Protein AF-A0A4R2R6Z9-F1 (afdb_monomer_lite)

Radius of gyration: 15.13 Å; chains: 1; bounding box: 33×29×40 Å

pLDDT: mean 78.27, std 12.16, range [39.97, 90.5]

Structure (mmCIF, N/CA/C/O backbone):
data_AF-A0A4R2R6Z9-F1
#
_entry.id   AF-A0A4R2R6Z9-F1
#
loop_
_atom_site.group_PDB
_atom_site.id
_atom_site.type_symbol
_atom_site.label_atom_id
_atom_site.label_alt_id
_atom_site.label_comp_id
_atom_site.label_asym_id
_atom_site.label_entity_id
_atom_site.label_seq_id
_atom_site.pdbx_PDB_ins_code
_atom_site.Cartn_x
_atom_site.Cartn_y
_atom_site.Cartn_z
_atom_site.occupancy
_atom_site.B_iso_or_equiv
_atom_site.auth_seq_id
_atom_site.auth_comp_id
_atom_site.auth_asym_id
_atom_site.auth_atom_id
_atom_site.pdbx_PDB_model_num
ATOM 1 N N . MET A 1 1 ? 12.357 -16.575 19.631 1.00 39.97 1 MET A N 1
ATOM 2 C CA . MET A 1 1 ? 11.802 -16.328 18.284 1.00 39.97 1 MET A CA 1
ATOM 3 C C . MET A 1 1 ? 10.630 -15.378 18.437 1.00 39.97 1 MET A C 1
ATOM 5 O O . MET A 1 1 ? 9.559 -15.770 18.884 1.00 39.97 1 MET A O 1
ATOM 9 N N . ASP A 1 2 ? 10.909 -14.103 18.217 1.00 42.38 2 ASP A N 1
ATOM 10 C CA . ASP A 1 2 ? 10.066 -12.952 18.514 1.00 42.38 2 ASP A CA 1
ATOM 11 C C . ASP A 1 2 ? 8.696 -13.023 17.828 1.00 42.38 2 ASP A C 1
ATOM 13 O O . ASP A 1 2 ? 8.600 -13.121 16.606 1.00 42.38 2 ASP A O 1
ATOM 17 N N . LYS A 1 3 ? 7.619 -12.909 18.617 1.00 46.66 3 LYS A N 1
ATOM 18 C CA . LYS A 1 3 ? 6.215 -12.792 18.166 1.00 46.66 3 LYS A CA 1
ATOM 19 C C . LYS A 1 3 ? 5.925 -11.422 17.522 1.00 46.66 3 LYS A C 1
ATOM 21 O O . LYS A 1 3 ? 4.894 -10.800 17.776 1.00 46.66 3 LYS A O 1
ATOM 26 N N . SER A 1 4 ? 6.854 -10.903 16.730 1.00 47.53 4 SER A N 1
ATOM 27 C CA . SER A 1 4 ? 6.828 -9.525 16.255 1.00 47.53 4 SER A CA 1
ATOM 28 C C . SER A 1 4 ? 6.172 -9.421 14.879 1.00 47.53 4 SER A C 1
ATOM 30 O O . SER A 1 4 ? 6.761 -9.784 13.868 1.00 47.53 4 SER A O 1
ATOM 32 N N . LYS A 1 5 ? 4.972 -8.823 14.862 1.00 59.69 5 LYS A N 1
ATOM 33 C CA . LYS A 1 5 ? 4.364 -8.134 13.704 1.00 59.69 5 LYS A CA 1
ATOM 34 C C . LYS A 1 5 ? 4.133 -8.994 12.451 1.00 59.69 5 LYS A C 1
ATOM 36 O O . LYS A 1 5 ? 4.618 -8.666 11.373 1.00 59.69 5 LYS A O 1
ATOM 41 N N . ASN A 1 6 ? 3.291 -10.020 12.555 1.00 60.00 6 ASN A N 1
ATOM 42 C CA . ASN A 1 6 ? 2.585 -10.512 11.370 1.00 60.00 6 ASN A CA 1
ATOM 43 C C . ASN A 1 6 ? 1.336 -9.632 11.167 1.00 60.00 6 ASN A C 1
ATOM 45 O O . ASN A 1 6 ? 0.365 -9.767 11.908 1.00 60.00 6 ASN A O 1
ATOM 49 N N . TRP A 1 7 ? 1.389 -8.652 10.259 1.00 70.75 7 TRP A N 1
ATOM 50 C CA . TRP A 1 7 ? 0.183 -7.947 9.806 1.00 70.75 7 TRP A CA 1
ATOM 51 C C . TRP A 1 7 ? -0.641 -8.916 8.962 1.00 70.75 7 TRP A C 1
ATOM 53 O O . TRP A 1 7 ? -0.110 -9.588 8.079 1.00 70.75 7 TRP A O 1
ATOM 63 N N . ASP A 1 8 ? -1.931 -9.014 9.249 1.00 77.62 8 ASP A N 1
ATOM 64 C CA . ASP A 1 8 ? -2.791 -9.915 8.502 1.00 77.62 8 ASP A CA 1
ATOM 65 C C . ASP A 1 8 ? -3.172 -9.267 7.167 1.00 77.62 8 ASP A C 1
ATOM 67 O O . ASP A 1 8 ? -3.808 -8.217 7.130 1.00 77.62 8 ASP A O 1
ATOM 71 N N . VAL A 1 9 ? -2.734 -9.863 6.059 1.00 74.38 9 VAL A N 1
ATOM 72 C CA . VAL A 1 9 ? -3.047 -9.377 4.706 1.00 74.38 9 VAL A CA 1
ATOM 73 C C . VAL A 1 9 ? -4.484 -9.706 4.288 1.00 74.38 9 VAL A C 1
ATOM 75 O O . VAL A 1 9 ? -4.911 -9.273 3.224 1.00 74.38 9 VAL A O 1
ATOM 78 N N . ASN A 1 10 ? -5.247 -10.461 5.081 1.00 78.94 10 ASN A N 1
ATOM 79 C CA . ASN A 1 10 ? -6.676 -10.653 4.838 1.00 78.94 10 ASN A CA 1
ATOM 80 C C . ASN A 1 10 ? -7.501 -9.500 5.420 1.00 78.94 10 ASN A C 1
ATOM 82 O O . ASN A 1 10 ? -8.650 -9.320 5.019 1.00 78.94 10 ASN A O 1
ATOM 86 N N . ASP A 1 11 ? -6.921 -8.686 6.308 1.00 86.75 11 ASP A N 1
ATOM 87 C CA . ASP A 1 11 ? -7.570 -7.483 6.810 1.00 86.75 11 ASP A CA 1
ATOM 88 C C . ASP A 1 11 ? -7.762 -6.463 5.667 1.00 86.75 11 ASP A C 1
ATOM 90 O O . ASP A 1 11 ? -6.798 -6.093 4.981 1.00 86.75 11 ASP A O 1
ATOM 94 N N . PRO A 1 12 ? -8.998 -5.994 5.422 1.00 85.94 12 PRO A N 1
ATOM 95 C CA . PRO A 1 12 ? -9.292 -5.120 4.293 1.00 85.94 12 PRO A CA 1
ATOM 96 C C . PRO A 1 12 ? -8.628 -3.742 4.414 1.00 85.94 12 PRO A C 1
ATOM 98 O O . PRO A 1 12 ? -8.366 -3.112 3.389 1.00 85.94 12 PRO A O 1
ATOM 101 N N . GLU A 1 13 ? -8.326 -3.255 5.623 1.00 84.75 13 GLU A N 1
ATOM 102 C CA . GLU A 1 13 ? -7.579 -2.004 5.800 1.00 84.75 13 GLU A CA 1
ATOM 103 C C . GLU A 1 13 ? -6.113 -2.201 5.416 1.00 84.75 13 GLU A C 1
ATOM 105 O O . GLU A 1 13 ? -5.535 -1.370 4.712 1.00 84.75 13 GLU A O 1
ATOM 110 N N . VAL A 1 14 ? -5.521 -3.329 5.823 1.00 87.31 14 VAL A N 1
ATOM 111 C CA . VAL A 1 14 ? -4.145 -3.689 5.459 1.00 87.31 14 VAL A CA 1
ATOM 112 C C . VAL A 1 14 ? -4.014 -3.853 3.945 1.00 87.31 14 VAL A C 1
ATOM 114 O O . VAL A 1 14 ? -3.071 -3.311 3.369 1.00 87.31 14 VAL A O 1
ATOM 117 N N . ARG A 1 15 ? -4.958 -4.533 3.278 1.00 87.81 15 ARG A N 1
ATOM 118 C CA . ARG A 1 15 ? -4.938 -4.706 1.811 1.00 87.81 15 ARG A CA 1
ATOM 119 C C . ARG A 1 15 ? -4.946 -3.371 1.076 1.00 87.81 15 ARG A C 1
ATOM 121 O O . ARG A 1 15 ? -4.094 -3.161 0.218 1.00 87.81 15 ARG A O 1
ATOM 128 N N . GLN A 1 16 ? -5.846 -2.464 1.450 1.00 88.44 16 GLN A N 1
ATOM 129 C CA . GLN A 1 16 ? -5.950 -1.140 0.825 1.00 88.44 16 GLN A CA 1
ATOM 130 C C . GLN A 1 16 ? -4.675 -0.312 1.014 1.00 88.44 16 GLN A C 1
ATOM 132 O O . GLN A 1 16 ? -4.165 0.279 0.063 1.00 88.44 16 GLN A O 1
ATOM 137 N N . LEU A 1 17 ? -4.121 -0.312 2.230 1.00 89.25 17 LEU A N 1
ATOM 138 C CA . LEU A 1 17 ? -2.855 0.357 2.527 1.00 89.25 17 LEU A CA 1
ATOM 139 C C . LEU A 1 17 ? -1.707 -0.206 1.689 1.00 89.25 17 LEU A C 1
ATOM 141 O O . LEU A 1 17 ? -0.948 0.551 1.088 1.00 89.25 17 LEU A O 1
ATOM 145 N N . VAL A 1 18 ? -1.583 -1.532 1.635 1.00 88.56 18 VAL A N 1
ATOM 146 C CA . VAL A 1 18 ? -0.541 -2.219 0.864 1.00 88.56 18 VAL A CA 1
ATOM 147 C C . VAL A 1 18 ? -0.651 -1.906 -0.622 1.00 88.56 18 VAL A C 1
ATOM 149 O O . VAL A 1 18 ? 0.363 -1.662 -1.273 1.00 88.56 18 VAL A O 1
ATOM 152 N N . GLU A 1 19 ? -1.862 -1.909 -1.164 1.00 87.88 19 GLU A N 1
ATOM 153 C CA . GLU A 1 19 ? -2.107 -1.660 -2.578 1.00 87.88 19 GLU A CA 1
ATOM 154 C C . GLU A 1 19 ? -1.780 -0.214 -2.968 1.00 87.88 19 GLU A C 1
ATOM 156 O O . GLU A 1 19 ? -1.011 0.005 -3.905 1.00 87.88 19 GLU A O 1
ATOM 161 N N . GLY A 1 20 ? -2.238 0.770 -2.188 1.00 88.62 20 GLY A N 1
ATOM 162 C CA . GLY A 1 20 ? -1.871 2.174 -2.397 1.00 88.62 20 GLY A CA 1
ATOM 163 C C . GLY A 1 20 ? -0.360 2.399 -2.293 1.00 88.62 20 GLY A C 1
ATOM 164 O O . GLY A 1 20 ? 0.242 3.051 -3.146 1.00 88.62 20 GLY A O 1
ATOM 165 N N . MET A 1 21 ? 0.285 1.774 -1.305 1.00 89.44 21 MET A N 1
ATOM 166 C CA . MET A 1 21 ? 1.737 1.832 -1.151 1.00 89.44 21 MET A CA 1
ATOM 167 C C . MET A 1 21 ? 2.492 1.216 -2.328 1.00 89.44 21 MET A C 1
ATOM 169 O O . MET A 1 21 ? 3.520 1.749 -2.734 1.00 89.44 21 MET A O 1
ATOM 173 N N . LYS A 1 22 ? 2.019 0.095 -2.880 1.00 85.88 22 LYS A N 1
ATOM 174 C CA . LYS A 1 22 ? 2.626 -0.509 -4.073 1.00 85.88 22 LYS A CA 1
ATOM 175 C C . LYS A 1 22 ? 2.602 0.460 -5.249 1.00 85.88 22 LYS A C 1
ATOM 177 O O . LYS A 1 22 ? 3.623 0.604 -5.913 1.00 85.88 22 LYS A 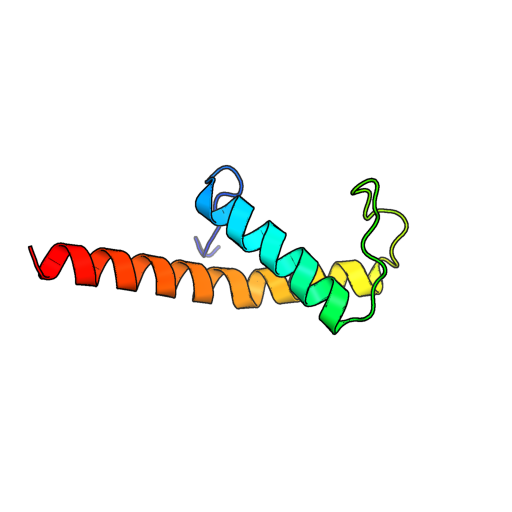O 1
ATOM 182 N N . MET A 1 23 ? 1.470 1.124 -5.483 1.00 88.81 23 MET A N 1
ATOM 183 C CA . MET A 1 23 ? 1.337 2.108 -6.561 1.00 88.81 23 MET A CA 1
ATOM 184 C C . MET A 1 23 ? 2.260 3.312 -6.347 1.00 88.81 23 MET A C 1
ATOM 186 O O . MET A 1 23 ? 2.943 3.734 -7.279 1.00 88.81 23 MET A O 1
ATOM 190 N N . GLU A 1 24 ? 2.315 3.835 -5.119 1.00 89.25 24 GLU A N 1
ATOM 191 C CA . GLU A 1 24 ? 3.191 4.954 -4.758 1.00 89.25 24 GLU A CA 1
ATOM 192 C C . GLU A 1 24 ? 4.665 4.596 -4.961 1.00 89.25 24 GLU A C 1
ATOM 194 O O . GLU A 1 24 ? 5.379 5.306 -5.665 1.00 89.25 24 GLU A O 1
ATOM 199 N N . LEU A 1 25 ? 5.106 3.462 -4.408 1.00 88.69 25 LEU A N 1
ATOM 200 C CA . LEU A 1 25 ? 6.485 2.996 -4.531 1.00 88.69 25 LEU A CA 1
ATOM 201 C C . LEU A 1 25 ? 6.840 2.688 -5.987 1.00 88.69 25 LEU A C 1
ATOM 203 O O . LEU A 1 25 ? 7.936 3.014 -6.423 1.00 88.69 25 LEU A O 1
ATOM 207 N N . ALA A 1 26 ? 5.931 2.097 -6.763 1.00 85.81 26 ALA A N 1
ATOM 208 C CA . ALA A 1 26 ? 6.175 1.854 -8.180 1.00 85.81 26 ALA A CA 1
ATOM 209 C C . ALA A 1 26 ? 6.403 3.159 -8.951 1.00 85.81 26 ALA A C 1
ATOM 211 O O . ALA A 1 26 ? 7.341 3.230 -9.739 1.00 85.81 26 ALA A O 1
ATOM 212 N N . ARG A 1 27 ? 5.631 4.215 -8.664 1.00 86.44 27 ARG A N 1
ATOM 213 C CA . ARG A 1 27 ? 5.895 5.557 -9.209 1.00 86.44 27 ARG A CA 1
ATOM 214 C C . ARG A 1 27 ? 7.210 6.150 -8.702 1.00 86.44 27 ARG A C 1
ATOM 216 O O . ARG A 1 27 ? 7.949 6.697 -9.512 1.00 86.44 27 ARG A O 1
ATOM 223 N N . GLU A 1 28 ? 7.510 6.028 -7.407 1.00 88.12 28 GLU A N 1
ATOM 224 C CA . GLU A 1 28 ? 8.747 6.533 -6.777 1.00 88.12 28 GLU A CA 1
ATOM 225 C C . GLU A 1 28 ? 9.996 5.915 -7.427 1.00 88.12 28 GLU A C 1
ATOM 227 O O . GLU A 1 28 ? 10.957 6.615 -7.733 1.00 88.12 28 GLU A O 1
ATOM 232 N N . TYR A 1 29 ? 9.955 4.609 -7.698 1.00 84.50 29 TYR A N 1
ATOM 233 C CA . TYR A 1 29 ? 11.043 3.869 -8.336 1.00 84.50 29 TYR A CA 1
ATOM 234 C C . TYR A 1 29 ? 11.052 3.970 -9.869 1.00 84.50 29 TYR A C 1
ATOM 236 O O . TYR A 1 29 ? 11.944 3.412 -10.503 1.00 84.50 29 TYR A O 1
ATOM 244 N N . GLY A 1 30 ? 10.085 4.663 -10.480 1.00 81.38 30 GLY A N 1
ATOM 245 C CA . GLY A 1 30 ? 9.964 4.746 -11.938 1.00 81.38 30 GLY A CA 1
ATOM 246 C C . GLY A 1 30 ? 9.627 3.404 -12.599 1.00 81.38 30 GLY A C 1
ATOM 247 O O . GLY A 1 30 ? 9.943 3.190 -13.768 1.00 81.38 30 GLY A O 1
ATOM 248 N N . MET A 1 31 ? 9.006 2.483 -11.860 1.00 79.56 31 MET A N 1
ATOM 249 C CA . MET A 1 31 ? 8.522 1.221 -12.400 1.00 79.56 31 MET A CA 1
ATOM 250 C C . MET A 1 31 ? 7.221 1.408 -13.167 1.00 79.56 31 MET A C 1
ATOM 252 O O . MET A 1 31 ? 6.315 2.138 -12.761 1.00 79.56 31 MET A O 1
ATOM 256 N N . GLN A 1 32 ? 7.113 0.676 -14.270 1.00 76.44 32 GLN A N 1
ATOM 257 C CA . GLN A 1 32 ? 5.887 0.614 -15.041 1.00 76.44 32 GLN A CA 1
ATOM 258 C C . GLN A 1 32 ? 4.864 -0.227 -14.274 1.00 76.44 32 GLN A C 1
ATOM 260 O O . G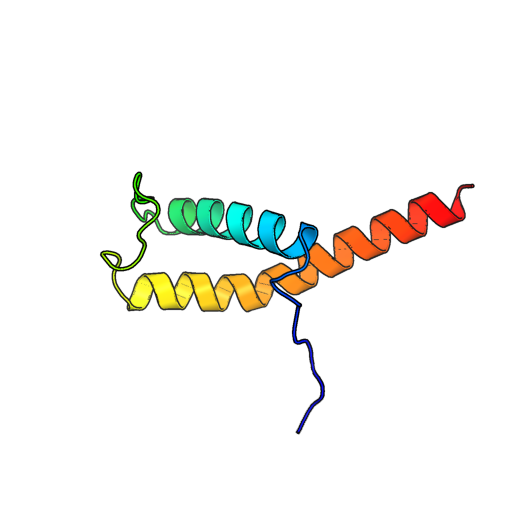LN A 1 32 ? 5.093 -1.408 -14.017 1.00 76.44 32 GLN A O 1
ATOM 265 N N . ILE A 1 33 ? 3.758 0.400 -13.870 1.00 78.88 33 ILE A N 1
ATOM 266 C CA . ILE A 1 33 ? 2.657 -0.297 -13.207 1.00 78.88 33 ILE A CA 1
ATOM 267 C C . ILE A 1 33 ? 1.986 -1.176 -14.269 1.00 78.88 33 ILE A C 1
ATOM 269 O O . ILE A 1 33 ? 1.490 -0.636 -15.261 1.00 78.88 33 ILE A O 1
ATOM 273 N N . PRO A 1 34 ? 1.983 -2.508 -14.105 1.00 74.19 34 PRO A N 1
ATOM 274 C CA . PRO A 1 34 ? 1.366 -3.392 -15.082 1.00 74.19 34 PRO A CA 1
ATOM 275 C C . PRO A 1 34 ? -0.144 -3.132 -15.118 1.00 74.19 34 PRO A C 1
ATOM 277 O O . PRO A 1 34 ? -0.806 -3.226 -14.086 1.00 74.19 34 PRO A O 1
ATOM 280 N N . LEU A 1 35 ? -0.690 -2.832 -16.303 1.00 71.94 35 LEU A N 1
ATOM 281 C CA . LEU A 1 35 ? -2.137 -2.636 -16.497 1.00 71.94 35 LEU A CA 1
ATOM 282 C C . LEU A 1 35 ? -2.935 -3.899 -16.143 1.00 71.94 35 LEU A C 1
ATOM 284 O O . LEU A 1 35 ? -4.035 -3.817 -15.613 1.00 71.94 35 LEU A O 1
ATOM 288 N N . ASP A 1 36 ? -2.336 -5.056 -16.415 1.00 78.88 36 ASP A N 1
ATOM 289 C CA . ASP A 1 36 ? -2.874 -6.383 -16.111 1.00 78.88 36 ASP A CA 1
ATOM 290 C C . ASP A 1 36 ? -2.746 -6.749 -14.616 1.00 78.88 36 ASP A C 1
ATOM 292 O O . ASP A 1 36 ? -3.282 -7.745 -14.145 1.00 78.88 36 ASP A O 1
ATOM 296 N N . GLY A 1 37 ? -2.007 -5.953 -13.834 1.00 72.88 37 GLY A N 1
ATOM 297 C CA . GLY A 1 37 ? -1.742 -6.238 -12.423 1.00 72.88 37 GLY A CA 1
ATOM 298 C C . GLY A 1 37 ? -0.689 -7.328 -12.184 1.00 72.88 37 GLY A C 1
ATOM 299 O O . GLY A 1 37 ? -0.341 -7.591 -11.029 1.00 72.88 37 GLY A O 1
ATOM 300 N N . TYR A 1 38 ? -0.125 -7.929 -13.237 1.00 78.25 38 TYR A N 1
ATOM 301 C CA . TYR A 1 38 ? 0.951 -8.911 -13.121 1.00 78.25 38 TYR A CA 1
ATOM 302 C C . TYR A 1 38 ? 2.329 -8.260 -12.937 1.00 78.25 38 TYR A C 1
ATOM 304 O O . TYR A 1 38 ? 2.951 -7.755 -13.869 1.00 78.25 38 TYR A O 1
ATOM 312 N N . TRP A 1 39 ? 2.852 -8.328 -11.712 1.00 77.50 39 TRP A N 1
ATOM 313 C CA . TRP A 1 39 ? 4.162 -7.774 -11.345 1.00 77.50 39 TRP A CA 1
ATOM 314 C C . TRP A 1 39 ? 5.347 -8.680 -11.709 1.00 77.50 39 TRP A C 1
ATOM 316 O O . TRP A 1 39 ? 6.489 -8.281 -11.512 1.00 77.50 39 TRP A O 1
ATOM 326 N N . GLY A 1 40 ? 5.116 -9.893 -12.223 1.00 74.81 40 GLY A N 1
ATOM 327 C CA . GLY A 1 40 ? 6.188 -10.868 -12.468 1.00 74.81 40 GLY A CA 1
ATOM 328 C C . GLY A 1 40 ? 7.131 -10.511 -13.621 1.00 74.81 40 GLY A C 1
ATOM 329 O O . GLY A 1 40 ? 8.252 -11.005 -13.653 1.00 74.81 40 GLY A O 1
ATOM 330 N N . HIS A 1 41 ? 6.723 -9.617 -14.528 1.00 77.06 41 HIS A N 1
ATOM 331 C CA . HIS A 1 41 ? 7.609 -9.053 -15.555 1.00 77.06 41 HIS A CA 1
ATOM 332 C C . HIS A 1 41 ? 8.574 -7.984 -15.005 1.00 77.06 41 HIS A C 1
ATOM 334 O O . HIS A 1 41 ? 9.534 -7.619 -15.683 1.00 77.06 41 HIS A O 1
ATOM 340 N N . CYS A 1 42 ? 8.352 -7.466 -13.789 1.00 75.94 42 CYS A N 1
ATOM 341 C CA . CYS A 1 42 ? 9.256 -6.492 -13.184 1.00 75.94 42 CYS A CA 1
ATOM 342 C C . CYS A 1 42 ? 10.549 -7.158 -12.695 1.00 75.94 42 CYS A C 1
ATOM 344 O O . CYS A 1 42 ? 10.557 -8.286 -12.203 1.00 75.94 42 CYS A O 1
ATOM 346 N N . ALA A 1 43 ? 11.654 -6.411 -12.752 1.00 82.62 43 ALA A N 1
ATOM 347 C CA . ALA A 1 43 ? 12.940 -6.879 -12.254 1.00 82.62 43 ALA A CA 1
ATOM 348 C C . ALA A 1 43 ? 12.849 -7.275 -10.768 1.00 82.62 43 ALA A C 1
ATOM 350 O O . ALA A 1 43 ? 12.431 -6.477 -9.924 1.00 82.62 43 ALA A O 1
ATOM 351 N N . SER A 1 44 ? 13.317 -8.478 -10.417 1.00 80.44 44 SER A N 1
ATOM 352 C CA . SER A 1 44 ? 13.262 -8.996 -9.038 1.00 80.44 44 SER A CA 1
ATOM 353 C C . SER A 1 44 ? 13.942 -8.076 -8.018 1.00 80.44 44 SER A C 1
ATOM 355 O O . SER A 1 44 ? 13.525 -8.015 -6.863 1.00 80.44 44 SER A O 1
ATOM 357 N N . LYS A 1 45 ? 14.958 -7.311 -8.444 1.00 84.31 45 LYS A N 1
ATOM 358 C CA . LYS A 1 45 ? 15.642 -6.310 -7.612 1.00 84.31 45 LYS A CA 1
ATOM 359 C C . LYS A 1 45 ? 14.711 -5.170 -7.190 1.00 84.31 45 LYS A C 1
ATOM 361 O O . LYS A 1 45 ? 14.734 -4.745 -6.037 1.00 84.31 45 LYS A O 1
ATOM 366 N N . GLU A 1 46 ? 13.878 -4.710 -8.111 1.00 82.62 46 GLU A N 1
ATOM 367 C CA . GLU A 1 46 ? 12.958 -3.599 -7.894 1.00 82.62 46 GLU A CA 1
ATOM 368 C C . GLU A 1 46 ? 11.726 -4.053 -7.093 1.00 82.62 46 GLU A C 1
ATOM 370 O O . GLU A 1 46 ? 11.344 -3.410 -6.113 1.00 82.62 46 GLU A O 1
ATOM 375 N N . LEU A 1 47 ? 11.203 -5.248 -7.386 1.00 83.06 47 LEU A N 1
ATOM 376 C CA . LEU A 1 47 ? 10.178 -5.897 -6.559 1.00 83.06 47 LEU A CA 1
ATOM 377 C C . LEU A 1 47 ? 10.659 -6.134 -5.119 1.00 83.06 47 LEU A C 1
ATOM 379 O O . LEU A 1 47 ? 9.915 -5.911 -4.161 1.00 83.06 47 LEU A O 1
ATOM 383 N N . GLY A 1 48 ? 11.923 -6.534 -4.946 1.00 85.19 48 GLY A N 1
ATOM 384 C CA . GLY A 1 48 ? 12.550 -6.712 -3.636 1.00 85.19 48 GLY A CA 1
ATOM 385 C C . GLY A 1 48 ? 12.654 -5.411 -2.833 1.00 85.19 48 GLY A C 1
ATOM 386 O O . GLY A 1 48 ? 12.416 -5.411 -1.617 1.00 85.19 48 GLY A O 1
ATOM 387 N N . LYS A 1 49 ? 12.947 -4.283 -3.499 1.00 88.19 49 LYS A N 1
ATOM 388 C CA . LYS A 1 49 ? 12.922 -2.949 -2.878 1.00 88.19 49 LYS A CA 1
ATOM 389 C C . LYS A 1 49 ? 11.514 -2.558 -2.440 1.00 88.19 49 LYS A C 1
ATOM 391 O O . LYS A 1 49 ? 11.363 -2.160 -1.284 1.00 88.19 49 LYS A O 1
ATOM 396 N N . ILE A 1 50 ? 10.497 -2.731 -3.297 1.00 86.50 50 ILE A N 1
ATOM 397 C CA . ILE A 1 50 ? 9.092 -2.468 -2.930 1.00 86.50 50 ILE A CA 1
ATOM 398 C C . ILE A 1 50 ? 8.721 -3.287 -1.698 1.00 86.50 50 ILE A C 1
ATOM 400 O O . ILE A 1 50 ? 8.255 -2.724 -0.711 1.00 86.50 50 ILE A O 1
ATOM 404 N N . GLY A 1 51 ? 8.955 -4.603 -1.722 1.00 85.06 51 GLY A N 1
ATOM 405 C CA . GLY A 1 51 ? 8.616 -5.480 -0.603 1.00 85.06 51 GLY A CA 1
ATOM 406 C C . GLY A 1 51 ? 9.295 -5.043 0.696 1.00 85.06 51 GLY A C 1
ATOM 407 O O . GLY A 1 51 ? 8.653 -4.967 1.741 1.00 85.06 51 GLY A O 1
ATOM 408 N N . SER A 1 52 ? 10.575 -4.675 0.632 1.00 87.88 52 SER A N 1
ATOM 409 C CA . SER A 1 52 ? 11.328 -4.195 1.796 1.00 87.88 52 SER A CA 1
ATOM 410 C C . SER A 1 52 ? 10.814 -2.854 2.332 1.00 87.88 52 SER A C 1
ATOM 412 O O . SER A 1 52 ? 10.717 -2.682 3.547 1.00 87.88 52 SER A O 1
ATOM 414 N N . GLN A 1 53 ? 10.464 -1.906 1.457 1.00 90.50 53 GLN A N 1
ATOM 415 C CA . GLN A 1 53 ? 9.873 -0.622 1.856 1.00 90.50 53 GLN A CA 1
ATOM 416 C C . GLN A 1 53 ? 8.471 -0.784 2.432 1.00 90.50 53 GLN A C 1
ATOM 418 O O . GLN A 1 53 ? 8.149 -0.162 3.445 1.00 90.50 53 GLN A O 1
ATOM 423 N N . LEU A 1 54 ? 7.662 -1.661 1.839 1.00 88.81 54 LEU A N 1
ATOM 424 C CA . LEU A 1 54 ? 6.318 -1.971 2.304 1.00 88.81 54 LEU A CA 1
ATOM 425 C C . LEU A 1 54 ? 6.355 -2.457 3.756 1.00 88.81 54 LEU A C 1
ATOM 427 O O . LEU A 1 54 ? 5.676 -1.894 4.609 1.00 88.81 54 LEU A O 1
ATOM 431 N N . LYS A 1 55 ? 7.236 -3.417 4.071 1.00 86.94 55 LYS A N 1
ATOM 432 C CA . LYS A 1 55 ? 7.408 -3.916 5.446 1.00 86.94 55 LYS A CA 1
ATOM 433 C C . LYS A 1 55 ? 7.867 -2.830 6.432 1.00 86.94 55 LYS A C 1
ATOM 435 O O . LYS A 1 55 ? 7.551 -2.908 7.615 1.00 86.94 55 LYS A O 1
ATOM 440 N N . LYS A 1 56 ? 8.608 -1.815 5.978 1.00 88.44 56 LYS A N 1
ATOM 441 C CA . LYS A 1 56 ? 9.082 -0.713 6.836 1.00 88.44 56 LYS A CA 1
ATOM 442 C C . LYS A 1 56 ? 8.003 0.339 7.096 1.00 88.44 56 LYS A C 1
ATOM 444 O O . LYS A 1 56 ? 7.861 0.792 8.228 1.00 88.44 56 LYS A O 1
ATOM 449 N N . ARG A 1 57 ? 7.249 0.731 6.066 1.00 89.75 57 ARG A N 1
ATOM 450 C CA . ARG A 1 57 ? 6.280 1.840 6.132 1.00 89.75 57 ARG A CA 1
ATOM 451 C C . ARG A 1 57 ? 4.880 1.393 6.592 1.00 89.75 57 ARG A C 1
ATOM 453 O O . ARG A 1 57 ? 4.253 2.109 7.369 1.00 89.75 57 ARG A O 1
ATOM 460 N N . LEU A 1 58 ? 4.417 0.196 6.217 1.00 88.19 58 LEU A N 1
ATOM 461 C CA . LEU A 1 58 ? 3.099 -0.342 6.596 1.00 88.19 58 LEU A CA 1
ATOM 462 C C . LEU A 1 58 ? 2.789 -0.309 8.110 1.00 88.19 58 LEU A C 1
ATOM 464 O O . LEU A 1 58 ? 1.710 0.164 8.469 1.00 88.19 58 LEU A O 1
ATOM 468 N N . PRO A 1 59 ? 3.681 -0.734 9.032 1.00 86.88 59 PRO A N 1
ATOM 469 C CA . PRO A 1 59 ? 3.365 -0.713 10.461 1.00 86.88 59 PRO A CA 1
ATOM 470 C C . PRO A 1 59 ? 3.186 0.712 10.995 1.00 86.88 59 PRO A C 1
ATOM 472 O O . PRO A 1 59 ? 2.379 0.924 11.895 1.00 86.88 59 PRO A O 1
ATOM 475 N N . ILE A 1 60 ? 3.901 1.686 10.427 1.00 87.56 60 ILE A N 1
ATOM 476 C CA . ILE A 1 60 ? 3.809 3.100 10.809 1.00 87.56 60 ILE A CA 1
ATOM 477 C C . ILE A 1 60 ? 2.434 3.652 10.416 1.00 87.56 60 ILE A C 1
ATOM 479 O O . ILE A 1 60 ? 1.794 4.352 11.200 1.00 87.56 60 ILE A O 1
ATOM 483 N N . LEU A 1 61 ? 1.955 3.305 9.218 1.00 87.19 61 LEU A N 1
ATOM 484 C CA . LEU A 1 61 ? 0.636 3.706 8.728 1.00 87.19 61 LEU A CA 1
ATOM 485 C C . LEU A 1 61 ? -0.493 3.050 9.532 1.00 87.19 61 LEU A C 1
ATOM 487 O O . LEU A 1 61 ? -1.421 3.736 9.960 1.00 87.19 61 LEU A O 1
ATOM 491 N N . LEU A 1 62 ? -0.378 1.750 9.815 1.00 86.62 62 LEU A N 1
ATOM 492 C CA . LEU A 1 62 ? -1.339 1.030 10.654 1.00 86.62 62 LEU A CA 1
ATOM 493 C C . LEU A 1 62 ? -1.387 1.592 12.079 1.00 86.62 62 LEU A C 1
ATOM 495 O O . LEU A 1 62 ? -2.466 1.739 12.654 1.00 86.62 62 LEU A O 1
ATOM 499 N N . GLU A 1 63 ? -0.236 1.940 12.656 1.00 85.81 63 GLU A N 1
ATOM 500 C CA . GLU A 1 63 ? -0.185 2.563 13.977 1.00 85.81 63 GLU A CA 1
ATOM 501 C C . GLU A 1 63 ? -0.834 3.954 13.973 1.00 85.81 63 GLU A C 1
ATOM 503 O O . GLU A 1 63 ? -1.599 4.274 14.887 1.00 85.81 63 GLU A O 1
ATOM 508 N N . ARG A 1 64 ? -0.596 4.762 12.930 1.00 83.62 64 ARG A N 1
ATOM 509 C CA . ARG A 1 64 ? -1.254 6.067 12.750 1.00 83.62 64 ARG A CA 1
ATOM 510 C C . ARG A 1 64 ? -2.775 5.930 12.659 1.00 83.62 64 ARG A C 1
ATOM 512 O O . ARG A 1 64 ? -3.479 6.627 13.389 1.00 83.62 64 ARG A O 1
ATOM 519 N N . GLY A 1 65 ? -3.279 4.993 11.854 1.00 80.50 65 GLY A N 1
ATOM 520 C CA . GLY A 1 65 ? -4.717 4.721 11.739 1.00 80.50 65 GLY A CA 1
ATOM 521 C C . GLY A 1 65 ? -5.344 4.245 13.056 1.00 80.50 65 GLY A C 1
ATOM 522 O O . GLY A 1 65 ? -6.407 4.723 13.458 1.00 80.50 65 GLY A O 1
ATOM 523 N N . LYS A 1 66 ? -4.657 3.364 13.799 1.00 78.00 66 LY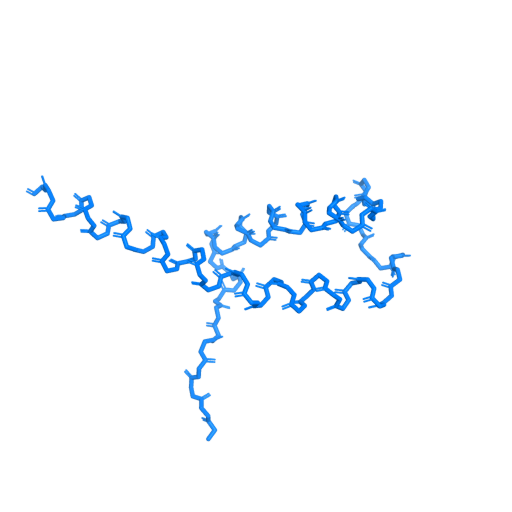S A N 1
ATOM 524 C CA . LYS A 1 66 ? -5.103 2.922 15.134 1.00 78.00 66 LYS A CA 1
ATOM 525 C C . LYS A 1 66 ? -5.152 4.067 16.144 1.00 78.00 66 LYS A C 1
ATOM 527 O O . LYS A 1 66 ? -6.119 4.165 16.904 1.00 78.00 66 LYS A O 1
ATOM 532 N N . LYS A 1 67 ? -4.140 4.942 16.152 1.00 71.94 67 LYS A N 1
ATOM 533 C CA . LYS A 1 67 ? -4.113 6.125 17.024 1.00 71.94 67 LYS A CA 1
ATOM 534 C C . LYS A 1 67 ? -5.284 7.060 16.720 1.00 71.94 67 LYS A C 1
ATOM 536 O O . LYS A 1 67 ? -5.961 7.477 17.656 1.00 71.94 67 LYS A O 1
ATOM 541 N N . GLU A 1 68 ? -5.588 7.315 15.448 1.00 64.19 68 GLU A N 1
ATOM 542 C CA . GLU A 1 68 ? -6.713 8.175 15.057 1.00 64.19 68 GLU A CA 1
ATOM 543 C C . GLU A 1 68 ? -8.071 7.632 15.535 1.00 64.19 68 GLU A C 1
ATOM 545 O O . GLU A 1 68 ? -8.863 8.371 16.129 1.00 64.19 68 GLU A O 1
ATOM 550 N N . LYS A 1 69 ? -8.329 6.329 15.360 1.00 67.44 69 LYS A N 1
ATOM 551 C CA . LYS A 1 69 ? -9.572 5.704 15.843 1.00 67.44 69 LYS A CA 1
ATOM 552 C C . LYS A 1 69 ? -9.721 5.822 17.361 1.00 67.44 69 LYS A C 1
ATOM 554 O O . LYS A 1 69 ? -10.819 6.080 17.848 1.00 67.44 69 LYS A O 1
ATOM 559 N N . ASN A 1 70 ? -8.625 5.685 18.108 1.00 68.44 70 ASN A N 1
ATOM 560 C CA . ASN A 1 70 ? -8.642 5.810 19.564 1.00 68.44 70 ASN A CA 1
ATOM 561 C C . ASN A 1 70 ? -8.904 7.256 20.027 1.00 68.44 70 ASN A C 1
ATOM 563 O O . ASN A 1 70 ? -9.603 7.471 21.015 1.00 68.44 70 ASN A O 1
ATOM 567 N N . VAL A 1 71 ? -8.399 8.254 19.291 1.00 69.00 71 VAL A N 1
ATOM 568 C CA . VAL A 1 71 ? -8.668 9.678 19.560 1.00 69.00 71 VAL A CA 1
ATOM 569 C C . VAL A 1 71 ? -10.138 10.019 19.308 1.00 69.00 71 VAL A C 1
ATOM 571 O O . VAL A 1 71 ? -10.755 10.682 20.140 1.00 69.00 71 VAL A O 1
ATOM 574 N N . ARG A 1 72 ? -10.732 9.525 18.211 1.00 63.78 72 ARG A N 1
ATOM 575 C CA . ARG A 1 72 ? -12.164 9.730 17.920 1.00 63.78 72 ARG A CA 1
ATOM 576 C C . ARG A 1 72 ? -13.070 9.064 18.957 1.00 63.78 72 ARG A C 1
ATOM 578 O O . ARG A 1 72 ? -14.087 9.638 19.325 1.00 63.78 72 ARG A O 1
ATOM 585 N N . LYS A 1 73 ? -12.678 7.894 19.468 1.00 62.25 73 LYS A N 1
ATOM 586 C CA . LYS A 1 73 ? -13.423 7.171 20.511 1.00 62.25 73 LYS A CA 1
ATOM 587 C C . LYS A 1 73 ? -13.355 7.846 21.885 1.00 62.25 73 LYS A C 1
ATOM 589 O O . LYS A 1 73 ? -14.281 7.692 22.659 1.00 62.25 73 LYS A O 1
ATOM 594 N N . LYS A 1 74 ? -12.282 8.593 22.173 1.00 60.38 74 LYS A N 1
ATOM 595 C CA . LYS A 1 74 ? -12.110 9.361 23.421 1.00 60.38 74 LYS A CA 1
ATOM 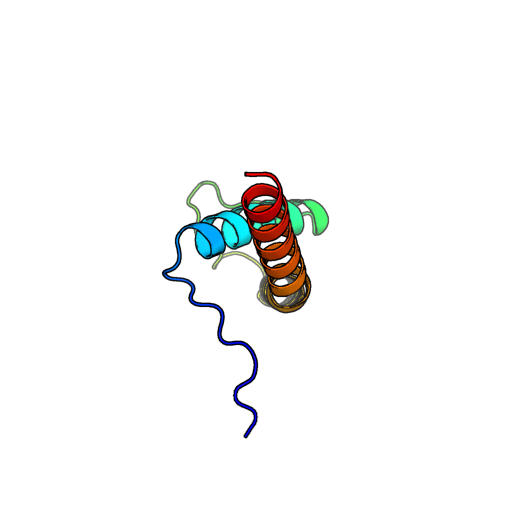596 C C . LYS A 1 74 ? -12.852 10.700 23.450 1.00 60.38 74 LYS A C 1
ATOM 598 O O . LYS A 1 74 ? -12.919 11.316 24.506 1.00 60.38 74 LYS A O 1
ATOM 603 N N . ARG A 1 75 ? -13.336 11.186 22.302 1.00 57.84 75 ARG A N 1
ATOM 604 C CA . ARG A 1 75 ? -14.095 12.445 22.191 1.00 57.84 75 ARG A CA 1
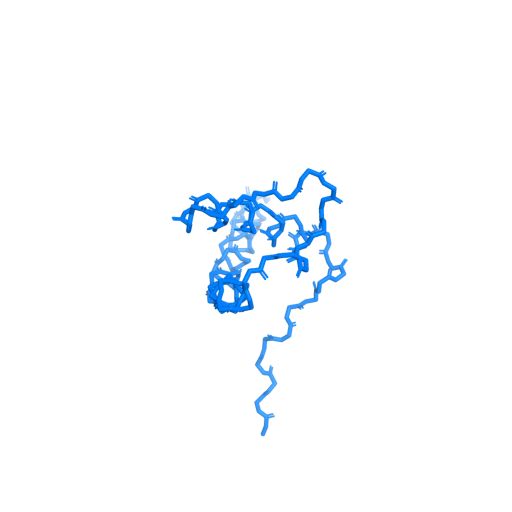ATOM 605 C C . ARG A 1 75 ? -15.615 12.247 22.175 1.00 57.84 75 ARG A C 1
ATOM 607 O O . ARG A 1 75 ? -16.333 13.218 21.960 1.00 57.84 75 ARG A O 1
ATOM 614 N N . LYS A 1 76 ? -16.086 11.018 22.368 1.00 50.91 76 LYS A N 1
ATOM 615 C CA . LYS A 1 76 ? -17.497 10.650 22.476 1.00 50.91 76 LYS A CA 1
ATOM 616 C C . LYS A 1 76 ? -17.722 10.017 23.840 1.00 50.91 76 LYS A C 1
ATOM 618 O O . LYS A 1 76 ? -18.818 10.238 24.386 1.00 50.91 76 LYS A O 1
#

Secondary structure (DSSP, 8-state):
--------TTSHHHHHHHHHHHHHHHHHTTPPPPTT--GGGS-HHHHHHHHHHHHHHHHHHHHHHHHHHHHHHHT-

Sequence (76 aa):
MDKSKNWDVNDPEVRQLVEGMKMELAREYGMQIPLDGYWGHCASKELGKIGSQLKKRLPILLERGKKEKNVRKKRK

Foldseek 3Di:
DDPPDPDDCVPPVLVVLLVVLLVVLCVVVVHDCDPVNDCPPPDPVSVVVSVVVCVVCSVVVVVVVVVV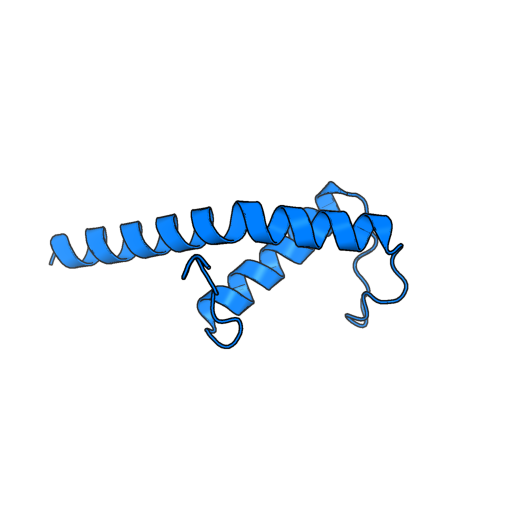VVVVVVVD